Protein AF-X1UCM6-F1 (afdb_monomer_lite)

Secondary structure (DSSP, 8-state):
-PPPPEEETTEEEEEEEETTEEEEEEEE-GGGS---HHHHHHHHHHHHHHHHHHH----PPP-

Structure (mmCIF, N/CA/C/O backbone):
data_AF-X1UCM6-F1
#
_entry.id   AF-X1UCM6-F1
#
loop_
_atom_site.group_PDB
_atom_site.id
_atom_site.type_symbol
_atom_site.label_atom_id
_atom_site.label_alt_id
_atom_site.label_comp_id
_atom_site.label_asym_id
_atom_site.label_entity_id
_atom_site.label_seq_id
_atom_site.pdbx_PDB_ins_code
_atom_site.Cartn_x
_atom_site.Cartn_y
_atom_site.Cartn_z
_atom_site.occupancy
_atom_site.B_iso_or_equiv
_atom_site.auth_seq_id
_atom_site.auth_comp_id
_atom_site.auth_asym_id
_atom_site.auth_atom_id
_atom_site.pdbx_PDB_model_num
ATOM 1 N N . GLY A 1 1 ? -17.731 10.721 6.964 1.00 57.31 1 GLY A N 1
ATOM 2 C CA . GLY A 1 1 ? -17.469 10.263 5.590 1.00 57.31 1 GLY A CA 1
ATOM 3 C C . GLY A 1 1 ? -16.300 9.307 5.609 1.00 57.31 1 GLY A C 1
ATOM 4 O O . GLY A 1 1 ? -15.443 9.457 6.474 1.00 57.31 1 GLY A O 1
ATOM 5 N N . GLN A 1 2 ? -16.288 8.313 4.727 1.00 64.12 2 GLN A N 1
ATOM 6 C CA . GLN A 1 2 ? -15.094 7.498 4.499 1.00 64.12 2 GLN A CA 1
ATOM 7 C C . GLN A 1 2 ? -14.069 8.352 3.727 1.00 64.12 2 GLN A C 1
ATOM 9 O O . GLN A 1 2 ? -14.494 9.076 2.824 1.00 64.12 2 GLN A O 1
ATOM 14 N N . PRO A 1 3 ? -12.772 8.354 4.091 1.00 72.75 3 PRO A N 1
ATOM 15 C CA . PRO A 1 3 ? -11.757 9.052 3.306 1.00 72.75 3 PRO A CA 1
ATOM 16 C C . PRO A 1 3 ? -11.733 8.492 1.883 1.00 72.75 3 PRO A C 1
ATOM 18 O O . PRO A 1 3 ? -11.866 7.279 1.707 1.00 72.75 3 PRO A O 1
ATOM 21 N N . ALA A 1 4 ? -11.565 9.358 0.884 1.00 78.75 4 ALA A N 1
ATOM 22 C CA . ALA A 1 4 ? -11.323 8.899 -0.478 1.00 78.75 4 ALA A CA 1
ATOM 23 C C . ALA A 1 4 ? -10.002 8.102 -0.533 1.00 78.75 4 ALA A C 1
ATOM 25 O O . ALA A 1 4 ? -9.079 8.418 0.229 1.00 78.75 4 ALA A O 1
ATOM 26 N N . PRO A 1 5 ? -9.904 7.071 -1.390 1.00 82.50 5 PRO A N 1
ATOM 27 C CA . PRO A 1 5 ? -8.634 6.404 -1.637 1.00 82.50 5 PRO A CA 1
ATOM 28 C C . PRO A 1 5 ? -7.600 7.403 -2.174 1.00 82.50 5 PRO A C 1
ATOM 30 O O . PRO A 1 5 ? -7.946 8.340 -2.893 1.00 82.50 5 PRO A O 1
ATOM 33 N N . ILE A 1 6 ? -6.338 7.202 -1.795 1.00 83.12 6 ILE A N 1
ATOM 34 C CA . ILE A 1 6 ? -5.196 7.971 -2.302 1.00 83.12 6 ILE A CA 1
ATOM 35 C C . ILE A 1 6 ? -4.498 7.098 -3.342 1.00 83.12 6 ILE A C 1
ATOM 37 O O . ILE A 1 6 ? -4.092 5.982 -3.015 1.00 83.12 6 ILE A O 1
ATOM 41 N N . GLU A 1 7 ? -4.367 7.596 -4.568 1.00 85.31 7 GLU A N 1
ATOM 42 C CA . GLU A 1 7 ? -3.689 6.916 -5.677 1.00 85.31 7 GLU A CA 1
ATOM 43 C C . GLU A 1 7 ? -2.550 7.804 -6.192 1.00 85.31 7 GLU A C 1
ATOM 45 O O . GLU A 1 7 ? -2.772 8.962 -6.547 1.00 85.31 7 GLU A O 1
ATOM 50 N N . GLU A 1 8 ? -1.328 7.271 -6.204 1.00 79.62 8 GLU A N 1
ATOM 51 C CA . GLU A 1 8 ? -0.131 7.958 -6.692 1.00 79.62 8 GLU A CA 1
ATOM 52 C C . GLU A 1 8 ? 0.818 6.945 -7.349 1.00 79.62 8 GLU A C 1
ATOM 54 O O . GLU A 1 8 ? 1.502 6.168 -6.675 1.00 79.62 8 GLU A O 1
ATOM 59 N N . GLY A 1 9 ? 0.837 6.935 -8.686 1.00 84.31 9 GLY A N 1
ATOM 60 C CA . GLY A 1 9 ? 1.616 5.979 -9.477 1.00 84.31 9 GLY A CA 1
ATOM 61 C C . GLY A 1 9 ? 1.314 4.524 -9.079 1.00 84.31 9 GLY A C 1
ATOM 62 O O . GLY A 1 9 ? 0.139 4.167 -8.995 1.00 84.31 9 GLY A O 1
ATOM 63 N N . PRO A 1 10 ? 2.332 3.702 -8.752 1.00 84.88 10 PRO A N 1
ATOM 64 C CA . PRO A 1 10 ? 2.138 2.292 -8.414 1.00 84.88 10 PRO A CA 1
ATOM 65 C C . PRO A 1 10 ? 1.499 2.078 -7.032 1.00 84.88 10 PRO A C 1
ATOM 67 O O . PRO A 1 10 ? 1.376 0.937 -6.586 1.00 84.88 10 PRO A O 1
ATOM 70 N N . VAL A 1 11 ? 1.168 3.140 -6.290 1.00 82.44 11 VAL A N 1
ATOM 71 C CA . VAL A 1 11 ? 0.702 3.057 -4.904 1.00 82.44 11 VAL A CA 1
ATOM 72 C C . VAL A 1 11 ? -0.762 3.458 -4.800 1.00 82.44 11 VAL A C 1
ATOM 74 O O . VAL A 1 11 ? -1.161 4.550 -5.198 1.00 82.44 11 VAL A O 1
ATOM 77 N N . ARG A 1 12 ? -1.548 2.601 -4.148 1.00 85.81 12 ARG A N 1
ATOM 78 C CA . ARG A 1 12 ? -2.926 2.885 -3.742 1.00 85.81 12 ARG A CA 1
ATOM 79 C C . ARG A 1 12 ? -3.102 2.639 -2.253 1.00 85.81 12 ARG A C 1
ATOM 81 O O . ARG A 1 12 ? -2.700 1.598 -1.736 1.00 85.81 12 ARG A O 1
ATOM 88 N N . ILE A 1 13 ? -3.731 3.579 -1.555 1.00 83.19 13 ILE A N 1
ATOM 89 C CA . ILE A 1 13 ? -4.034 3.481 -0.126 1.00 83.19 13 ILE A CA 1
ATOM 90 C C . ILE A 1 13 ? -5.533 3.660 0.088 1.00 83.19 13 ILE A C 1
ATOM 92 O O . ILE A 1 13 ? -6.128 4.654 -0.322 1.00 83.19 13 ILE A O 1
ATOM 96 N N . GLU A 1 14 ? -6.134 2.706 0.787 1.00 86.81 14 GLU A N 1
ATOM 97 C CA . GLU A 1 14 ? -7.545 2.692 1.137 1.00 86.81 14 GLU A CA 1
ATOM 98 C C . GLU A 1 14 ? -7.737 2.720 2.650 1.00 86.81 14 GLU A C 1
ATOM 100 O O . GLU A 1 14 ? -7.065 2.024 3.418 1.00 86.81 14 GLU A O 1
ATOM 105 N N . PHE A 1 15 ? -8.722 3.505 3.075 1.00 82.38 15 PHE A N 1
ATOM 106 C CA . PHE A 1 15 ? -9.063 3.693 4.474 1.00 82.38 15 PHE A CA 1
ATOM 107 C C . PHE A 1 15 ? -10.477 3.170 4.728 1.00 82.38 15 PHE A C 1
ATOM 109 O O . PHE A 1 15 ? -11.468 3.724 4.252 1.00 82.38 15 PHE A O 1
ATOM 116 N N . GLU A 1 16 ? -10.595 2.122 5.536 1.00 84.62 16 GLU A N 1
ATOM 117 C CA . GLU A 1 16 ? -11.881 1.554 5.939 1.00 84.62 16 GLU A CA 1
ATOM 118 C C . GLU A 1 16 ? -12.071 1.705 7.444 1.00 84.62 16 GLU A C 1
ATOM 120 O O . GLU A 1 16 ? -11.206 1.340 8.237 1.00 84.62 16 GLU A O 1
ATOM 125 N N . ARG A 1 17 ? -13.218 2.237 7.871 1.00 77.94 17 ARG A N 1
ATOM 126 C CA . ARG A 1 17 ? -13.561 2.298 9.294 1.00 77.94 17 ARG A CA 1
ATOM 127 C C . ARG A 1 17 ? -14.545 1.182 9.612 1.00 77.9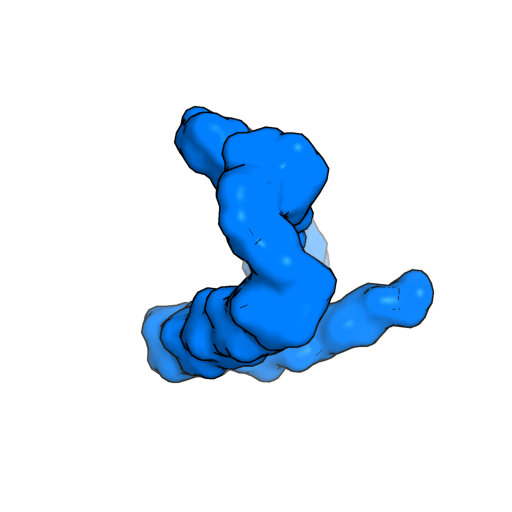4 17 ARG A C 1
ATOM 129 O O . ARG A 1 17 ? -15.673 1.205 9.136 1.00 77.94 17 ARG A O 1
ATOM 136 N N . SER A 1 18 ? -14.135 0.230 10.446 1.00 77.44 18 SER A N 1
ATOM 137 C CA . SER A 1 18 ? -14.944 -0.936 10.810 1.00 77.44 18 SER A CA 1
ATOM 138 C C . SER A 1 18 ? -14.971 -1.118 12.325 1.00 77.44 18 SER A C 1
ATOM 140 O O . SER A 1 18 ? -13.928 -1.220 12.971 1.00 77.44 18 SER A O 1
ATOM 142 N N . LYS A 1 19 ? -16.176 -1.137 12.913 1.00 80.94 19 LYS A N 1
ATOM 143 C CA . LYS A 1 19 ? -16.412 -1.375 14.355 1.00 80.94 19 LYS A CA 1
ATOM 144 C C . LYS A 1 19 ? -15.532 -0.514 15.281 1.00 80.94 19 LYS A C 1
ATOM 146 O O . LYS A 1 19 ? -14.924 -1.015 16.223 1.00 80.94 19 LYS A O 1
ATOM 151 N N . GLY A 1 20 ? -15.417 0.780 14.977 1.00 79.44 20 GLY A N 1
ATOM 152 C CA . GLY A 1 20 ? -14.616 1.732 15.759 1.00 79.44 20 GLY A CA 1
ATOM 153 C C . GLY A 1 20 ? -13.102 1.667 15.521 1.00 79.44 20 GLY A C 1
ATOM 154 O O . GLY A 1 20 ? -12.382 2.521 16.030 1.00 79.44 20 GLY A O 1
ATOM 155 N N . LYS A 1 21 ? -12.612 0.721 14.711 1.00 77.94 21 LYS A N 1
ATOM 156 C CA . LYS A 1 21 ? -11.206 0.623 14.303 1.00 77.94 21 LYS A CA 1
ATOM 157 C C . LYS A 1 21 ? -11.016 1.189 12.899 1.00 77.94 21 LYS A C 1
ATOM 159 O O . LYS A 1 21 ? -11.879 1.028 12.037 1.00 77.94 21 LYS A O 1
ATOM 164 N N . GLN A 1 22 ? -9.876 1.835 12.672 1.00 76.50 22 GLN A N 1
ATOM 165 C CA . GLN A 1 22 ? -9.434 2.226 11.338 1.00 76.50 22 GLN A CA 1
ATOM 166 C C . GLN A 1 22 ? -8.582 1.090 10.764 1.00 76.50 22 GLN A C 1
ATOM 168 O O . GLN A 1 22 ? -7.558 0.723 11.336 1.00 76.50 22 GLN A O 1
ATOM 173 N N . ARG A 1 23 ? -9.023 0.513 9.651 1.00 79.88 23 ARG A N 1
ATOM 174 C CA . ARG A 1 23 ? -8.240 -0.378 8.801 1.00 79.88 23 ARG A CA 1
ATOM 175 C C . ARG A 1 23 ? -7.632 0.464 7.683 1.00 79.88 23 ARG A C 1
ATOM 177 O O . ARG A 1 23 ? -8.311 1.293 7.079 1.00 79.88 23 ARG A O 1
ATOM 184 N N . VAL A 1 24 ? -6.346 0.252 7.448 1.00 78.44 24 VAL A N 1
ATOM 185 C CA . VAL A 1 24 ? -5.609 0.849 6.337 1.00 78.44 24 VAL A CA 1
ATOM 186 C C . VAL A 1 24 ? -5.136 -0.300 5.463 1.00 78.44 24 VAL A C 1
ATOM 188 O O . VAL A 1 24 ? -4.420 -1.180 5.943 1.00 78.44 24 VAL A O 1
ATOM 191 N N . THR A 1 25 ? -5.567 -0.303 4.210 1.00 83.88 25 THR A N 1
ATOM 192 C CA . THR A 1 25 ? -5.092 -1.226 3.180 1.00 83.88 25 THR A CA 1
ATOM 193 C C . THR A 1 25 ? -4.195 -0.426 2.253 1.00 83.88 25 THR A C 1
ATOM 195 O O . THR A 1 25 ? -4.574 0.654 1.819 1.00 83.88 25 THR A O 1
ATOM 198 N N . PHE A 1 26 ? -3.003 -0.926 1.953 1.00 81.75 26 PHE A N 1
ATOM 199 C CA . PHE A 1 26 ? -2.149 -0.336 0.931 1.00 81.75 26 PHE A CA 1
ATOM 200 C C . PHE A 1 26 ? -1.814 -1.413 -0.096 1.00 81.75 26 PHE A C 1
ATOM 202 O O . PHE A 1 26 ? -1.563 -2.568 0.256 1.00 81.75 26 PHE A O 1
ATOM 209 N N . VAL A 1 27 ? -1.839 -1.027 -1.361 1.00 84.12 27 VAL A N 1
ATOM 210 C CA . VAL A 1 27 ? -1.511 -1.858 -2.510 1.00 84.12 27 VAL A CA 1
ATOM 211 C C . VAL A 1 27 ? -0.364 -1.170 -3.229 1.00 84.12 27 VAL A C 1
ATOM 213 O O . VAL A 1 27 ? -0.374 0.047 -3.400 1.00 84.12 27 VAL A O 1
ATOM 216 N N . ILE A 1 28 ? 0.644 -1.955 -3.593 1.00 83.56 28 ILE A N 1
ATOM 217 C CA . ILE A 1 28 ? 1.765 -1.489 -4.401 1.00 83.56 28 ILE A CA 1
ATOM 218 C C . ILE A 1 28 ? 1.840 -2.414 -5.604 1.00 83.56 28 ILE A C 1
ATOM 220 O O . ILE A 1 28 ? 2.097 -3.610 -5.433 1.00 83.56 28 ILE A O 1
ATOM 224 N N . ASP A 1 29 ? 1.604 -1.873 -6.793 1.00 86.81 29 ASP A N 1
ATOM 225 C CA . ASP A 1 29 ? 1.811 -2.594 -8.037 1.00 86.81 29 ASP A CA 1
ATOM 226 C C . ASP A 1 29 ? 3.287 -2.517 -8.427 1.00 86.81 29 ASP A C 1
ATOM 228 O O . ASP A 1 29 ? 3.767 -1.561 -9.034 1.00 86.81 29 ASP A O 1
ATOM 232 N N . PHE A 1 30 ? 4.043 -3.543 -8.043 1.00 82.00 30 PHE A N 1
ATOM 233 C CA . PHE A 1 30 ? 5.448 -3.639 -8.426 1.00 82.00 30 PHE A CA 1
ATOM 234 C C . PHE A 1 30 ? 5.645 -3.917 -9.925 1.00 82.00 30 PHE A C 1
ATOM 236 O O . PHE A 1 30 ? 6.769 -3.766 -10.398 1.00 82.00 30 PHE A O 1
ATOM 243 N N . GLY A 1 31 ? 4.598 -4.297 -10.669 1.00 82.00 31 GLY A N 1
ATOM 244 C CA . GLY A 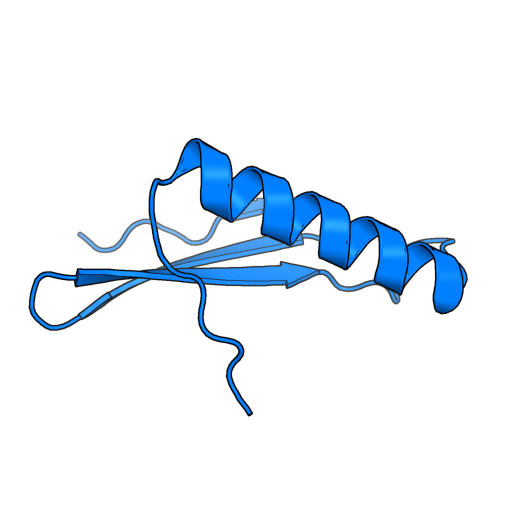1 31 ? 4.635 -4.453 -12.124 1.00 82.00 31 GLY A CA 1
ATOM 245 C C . GLY A 1 31 ? 4.783 -3.125 -12.869 1.00 82.00 31 GLY A C 1
ATOM 246 O O . GLY A 1 31 ? 5.340 -3.103 -13.961 1.00 82.00 31 GLY A O 1
ATOM 247 N N . GLU A 1 32 ? 4.378 -2.017 -12.247 1.00 82.00 32 GLU A N 1
ATOM 248 C CA . GLU A 1 32 ? 4.609 -0.654 -12.744 1.00 82.00 32 GLU A CA 1
ATOM 249 C C . GLU A 1 32 ? 5.960 -0.070 -12.280 1.00 82.00 32 GLU A C 1
ATOM 251 O O . GLU A 1 32 ? 6.223 1.123 -12.428 1.00 82.00 32 GLU A O 1
ATOM 256 N N . THR A 1 33 ? 6.842 -0.897 -11.704 1.00 78.81 33 THR A N 1
ATOM 257 C CA . THR A 1 33 ? 8.172 -0.483 -11.234 1.00 78.81 33 THR A CA 1
ATOM 258 C C . THR A 1 33 ? 9.278 -1.278 -11.923 1.00 78.81 33 THR A C 1
ATOM 260 O O . THR A 1 33 ? 9.124 -2.467 -12.179 1.00 78.81 33 THR A O 1
ATOM 263 N N . ASP A 1 34 ? 10.459 -0.680 -12.101 1.00 85.44 34 ASP A N 1
ATOM 264 C CA . ASP A 1 34 ? 11.657 -1.383 -12.603 1.00 85.44 34 ASP A CA 1
ATOM 265 C C . ASP A 1 34 ? 12.357 -2.246 -11.526 1.00 85.44 34 ASP A C 1
ATOM 267 O O . ASP A 1 34 ? 13.549 -2.569 -11.608 1.00 85.44 34 ASP A O 1
ATOM 271 N N . LEU A 1 35 ? 11.654 -2.593 -10.443 1.00 84.69 35 LEU A N 1
ATOM 272 C CA . LEU A 1 35 ? 12.231 -3.349 -9.338 1.00 84.69 35 LEU A CA 1
ATOM 273 C C . LEU A 1 35 ? 12.228 -4.846 -9.641 1.00 84.69 35 LEU A C 1
ATOM 275 O O . LEU A 1 35 ? 11.202 -5.450 -9.939 1.00 84.69 35 LEU A O 1
ATOM 279 N N . SER A 1 36 ? 13.377 -5.495 -9.436 1.00 89.69 36 SER A N 1
ATOM 280 C CA . SER A 1 36 ? 13.411 -6.957 -9.399 1.00 89.69 36 SER A CA 1
ATOM 281 C C . SER A 1 36 ? 12.582 -7.489 -8.216 1.00 89.69 36 SER A C 1
ATOM 283 O O . SER A 1 36 ? 12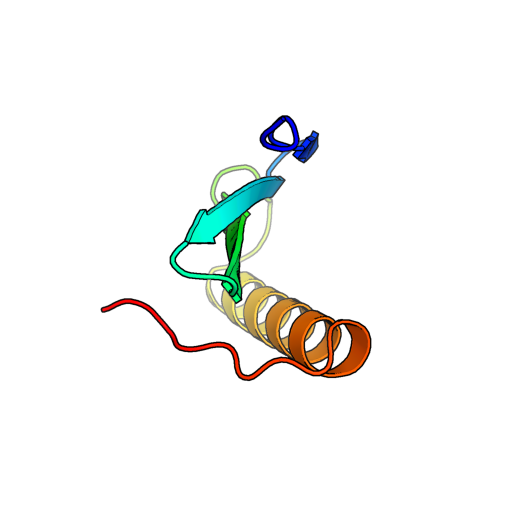.501 -6.817 -7.179 1.00 89.69 36 SER A O 1
ATOM 285 N N . PRO A 1 37 ? 12.038 -8.722 -8.286 1.00 85.88 37 PRO A N 1
ATOM 286 C CA . PRO A 1 37 ? 11.198 -9.284 -7.221 1.00 85.88 37 PRO A CA 1
ATOM 287 C C . PRO A 1 37 ? 11.845 -9.247 -5.828 1.00 85.88 37 PRO A C 1
ATOM 289 O O . PRO A 1 37 ? 11.183 -9.005 -4.819 1.00 85.88 37 PRO A O 1
ATOM 292 N N . HIS A 1 38 ? 13.167 -9.434 -5.765 1.00 88.62 38 HIS A N 1
ATOM 293 C CA . HIS A 1 38 ? 13.921 -9.346 -4.517 1.00 88.62 38 HIS A CA 1
ATOM 294 C C . HIS A 1 38 ? 13.923 -7.923 -3.934 1.00 88.62 38 HIS A C 1
ATOM 296 O O . HIS A 1 38 ? 13.673 -7.744 -2.741 1.00 88.62 38 HIS A O 1
ATOM 302 N N . LYS A 1 39 ? 14.160 -6.903 -4.770 1.00 87.50 39 LYS A N 1
ATOM 303 C CA . LYS A 1 39 ? 14.137 -5.497 -4.345 1.00 87.50 39 LYS A CA 1
ATOM 304 C C . LYS A 1 39 ? 12.725 -5.058 -3.952 1.00 87.50 39 LYS A C 1
ATOM 306 O O . LYS A 1 39 ? 12.571 -4.425 -2.912 1.00 87.50 39 LYS A O 1
ATOM 311 N N . ALA A 1 40 ? 11.705 -5.470 -4.707 1.00 85.44 40 ALA A N 1
ATOM 312 C CA . ALA A 1 40 ? 10.301 -5.234 -4.373 1.00 85.44 40 ALA A CA 1
ATOM 313 C C . ALA A 1 40 ? 9.946 -5.764 -2.970 1.00 85.44 40 ALA A C 1
ATOM 315 O O . ALA A 1 40 ? 9.362 -5.053 -2.152 1.00 85.44 40 ALA A O 1
ATOM 316 N N . ALA A 1 41 ? 10.391 -6.978 -2.629 1.00 85.81 41 ALA A N 1
ATOM 317 C CA . ALA A 1 41 ? 10.172 -7.553 -1.302 1.00 85.81 41 ALA A CA 1
ATOM 318 C C . ALA A 1 41 ? 10.867 -6.769 -0.169 1.00 85.81 41 ALA A C 1
ATOM 320 O O . ALA A 1 41 ? 10.321 -6.669 0.933 1.00 85.81 41 ALA A O 1
ATOM 321 N N . ILE A 1 42 ? 12.061 -6.214 -0.416 1.00 88.12 42 ILE A N 1
ATOM 322 C CA . ILE A 1 42 ? 12.772 -5.355 0.547 1.00 88.12 42 ILE A CA 1
ATOM 323 C C . ILE A 1 42 ? 12.009 -4.043 0.757 1.00 88.12 42 ILE A C 1
ATOM 325 O O . ILE A 1 42 ? 11.765 -3.658 1.902 1.00 88.12 42 ILE A O 1
ATOM 329 N N . VAL A 1 43 ? 11.583 -3.392 -0.328 1.00 86.06 43 VAL A N 1
ATOM 330 C CA . VAL A 1 43 ? 10.814 -2.139 -0.283 1.00 86.06 43 VAL A CA 1
ATOM 331 C C . VAL A 1 43 ? 9.497 -2.338 0.466 1.00 86.06 43 VAL A C 1
ATOM 333 O O . VAL A 1 43 ? 9.192 -1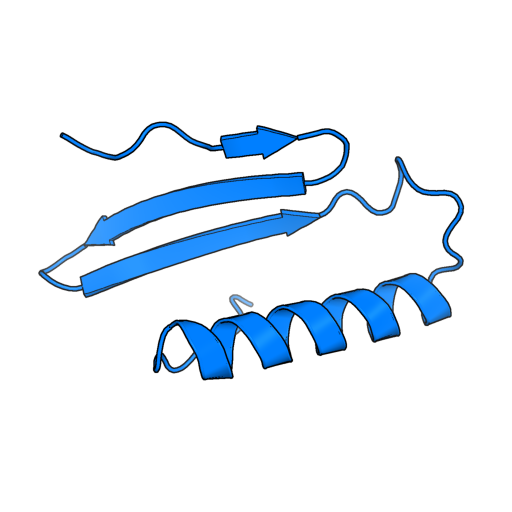.579 1.385 1.00 86.06 43 VAL A O 1
ATOM 336 N N . LEU A 1 44 ? 8.766 -3.417 0.171 1.00 85.81 44 LEU A N 1
ATOM 337 C CA . LEU A 1 44 ? 7.536 -3.765 0.883 1.00 85.81 44 LEU A CA 1
ATOM 338 C C . LEU A 1 44 ? 7.764 -3.899 2.397 1.00 85.81 44 LEU A C 1
ATOM 340 O O . LEU A 1 44 ? 6.977 -3.387 3.192 1.00 85.81 44 LEU A O 1
ATOM 344 N N . LYS A 1 45 ? 8.853 -4.559 2.817 1.00 86.75 45 LYS A N 1
ATOM 345 C CA . LYS A 1 45 ? 9.205 -4.679 4.243 1.00 86.75 45 LYS A CA 1
ATOM 346 C C . LYS A 1 45 ? 9.487 -3.320 4.883 1.00 86.75 45 LYS A C 1
ATOM 348 O O . LYS A 1 45 ? 9.038 -3.095 6.006 1.00 86.75 45 LYS A O 1
ATOM 353 N N . ALA A 1 46 ? 10.202 -2.433 4.192 1.00 86.69 46 ALA A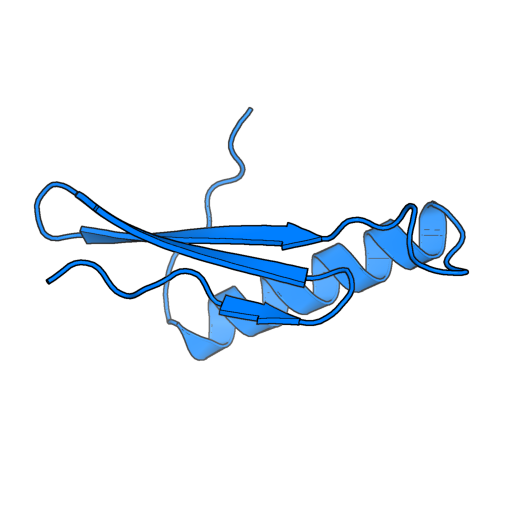 N 1
ATOM 354 C CA . ALA A 1 46 ? 10.505 -1.094 4.693 1.00 86.69 46 ALA A CA 1
ATOM 355 C C . ALA A 1 46 ? 9.227 -0.263 4.886 1.00 86.69 46 ALA A C 1
ATOM 357 O O . ALA A 1 46 ? 9.021 0.301 5.960 1.00 86.69 46 ALA A O 1
ATOM 358 N N . ILE A 1 47 ? 8.326 -0.274 3.899 1.00 82.88 47 ILE A N 1
ATOM 359 C CA . ILE A 1 47 ? 7.038 0.434 3.954 1.00 82.88 47 ILE A CA 1
ATOM 360 C C . ILE A 1 47 ? 6.181 -0.084 5.114 1.00 82.88 47 ILE A C 1
ATOM 362 O O . ILE A 1 47 ? 5.701 0.702 5.928 1.00 82.88 47 ILE A O 1
ATOM 366 N N . VAL A 1 48 ? 6.056 -1.407 5.262 1.00 83.00 48 VAL A N 1
ATOM 367 C CA . VAL A 1 48 ? 5.355 -2.023 6.404 1.00 83.00 48 VAL A CA 1
ATOM 368 C C . VAL A 1 48 ? 5.973 -1.596 7.739 1.00 83.00 48 VAL A C 1
ATOM 370 O O . VAL A 1 48 ? 5.243 -1.352 8.700 1.00 83.00 48 VAL A O 1
ATOM 373 N N . GLY A 1 49 ? 7.303 -1.504 7.817 1.00 84.12 49 GLY A N 1
ATOM 374 C CA . GLY A 1 49 ? 8.014 -1.037 9.007 1.00 84.12 49 GLY A CA 1
ATOM 375 C C . GLY A 1 49 ? 7.660 0.405 9.372 1.00 84.12 49 GLY A C 1
ATOM 376 O O . GLY A 1 49 ? 7.283 0.669 10.512 1.00 84.12 49 GLY A O 1
ATOM 377 N N . ILE A 1 50 ? 7.709 1.314 8.395 1.00 83.38 50 ILE A N 1
ATOM 378 C CA . ILE A 1 50 ? 7.365 2.731 8.580 1.00 83.38 50 ILE A CA 1
ATOM 379 C C . ILE A 1 50 ? 5.905 2.880 9.008 1.00 83.38 50 ILE A C 1
ATOM 381 O O . ILE A 1 50 ? 5.624 3.582 9.974 1.00 83.38 50 ILE A O 1
ATOM 385 N N . LEU A 1 51 ? 4.978 2.179 8.350 1.00 76.81 51 LEU A N 1
ATOM 386 C CA . LEU A 1 51 ? 3.555 2.246 8.688 1.00 76.81 51 LEU A CA 1
ATOM 387 C C . LEU A 1 51 ? 3.275 1.748 10.112 1.00 76.81 51 LEU A C 1
ATOM 389 O O . LEU A 1 51 ? 2.462 2.344 10.814 1.00 76.81 51 LEU A O 1
ATOM 393 N N . ARG A 1 52 ? 3.969 0.699 10.578 1.00 76.06 52 ARG A N 1
ATOM 394 C CA . ARG A 1 52 ? 3.861 0.230 11.973 1.00 76.06 52 ARG A CA 1
ATOM 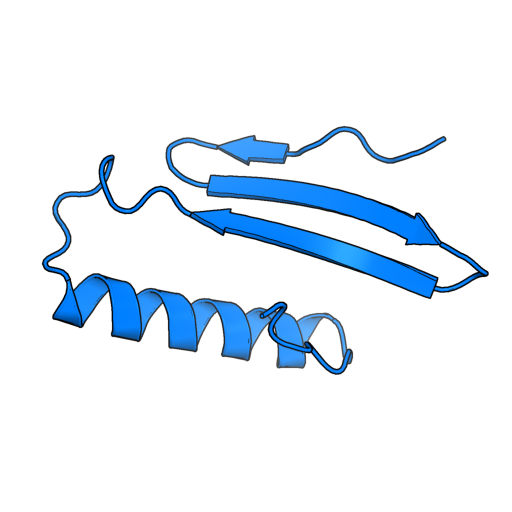395 C C . ARG A 1 52 ? 4.331 1.280 12.973 1.00 76.06 52 ARG A C 1
ATOM 397 O O . ARG A 1 52 ? 3.658 1.491 13.977 1.00 76.06 52 ARG A O 1
ATOM 404 N N . LEU A 1 53 ? 5.466 1.920 12.696 1.00 78.25 53 LEU A N 1
ATOM 405 C CA . LEU A 1 53 ? 6.039 2.943 13.570 1.00 78.25 53 LEU A CA 1
ATOM 406 C C . LEU A 1 53 ? 5.180 4.213 13.592 1.00 78.25 53 LEU A C 1
ATOM 408 O O . LEU A 1 53 ? 4.856 4.708 14.665 1.00 78.25 53 LEU A O 1
ATOM 412 N N . GLY A 1 54 ? 4.787 4.715 12.420 1.00 71.50 54 GLY A N 1
ATOM 413 C CA . GLY A 1 54 ? 4.083 5.989 12.279 1.00 71.50 54 GLY A CA 1
ATOM 414 C C . GLY A 1 54 ? 2.622 5.954 12.726 1.00 71.50 54 GLY A C 1
ATOM 415 O O . GLY A 1 54 ? 2.128 6.938 13.266 1.00 71.50 54 GLY A O 1
ATOM 416 N N . LEU A 1 55 ? 1.924 4.830 12.535 1.00 71.31 55 LEU A N 1
ATOM 417 C CA . LEU A 1 55 ? 0.512 4.708 12.914 1.00 71.31 55 LEU A CA 1
ATOM 418 C C . LEU A 1 55 ? 0.314 4.135 14.325 1.00 71.31 55 LEU A C 1
ATOM 420 O O . LEU A 1 55 ? -0.805 4.156 14.831 1.00 71.31 55 LEU A O 1
ATOM 424 N N . GLY A 1 56 ? 1.357 3.584 14.957 1.00 64.56 56 GLY A N 1
ATOM 425 C CA . GLY A 1 56 ? 1.235 2.919 16.260 1.00 64.56 56 GLY A CA 1
ATOM 426 C C . GLY A 1 56 ? 0.277 1.717 16.247 1.00 64.56 56 GLY A C 1
ATOM 427 O O . GLY A 1 56 ? -0.280 1.358 17.283 1.00 64.56 56 GLY A O 1
ATOM 428 N N . VAL A 1 57 ? 0.047 1.106 15.077 1.00 61.31 57 VAL A N 1
ATOM 429 C CA . VAL A 1 57 ? -0.903 -0.003 14.885 1.00 61.31 57 VAL A CA 1
ATOM 430 C C . VAL A 1 57 ? -0.200 -1.334 14.621 1.00 61.31 57 VAL A C 1
ATOM 432 O O . VAL A 1 57 ? 0.840 -1.409 13.964 1.00 61.31 57 VAL A O 1
ATOM 435 N N . SER A 1 58 ? -0.823 -2.425 15.072 1.00 61.78 58 SER A N 1
ATOM 436 C CA . SER A 1 58 ? -0.448 -3.782 14.667 1.00 61.78 58 SER A CA 1
ATOM 437 C C . SER A 1 58 ? -0.987 -4.069 13.260 1.00 61.78 58 SER A C 1
ATOM 439 O O . SER A 1 58 ? -2.198 -4.184 13.070 1.00 61.78 58 SER A O 1
ATOM 441 N N . LEU A 1 59 ? -0.099 -4.166 12.261 1.00 61.50 59 LEU A N 1
ATOM 442 C CA . LEU A 1 59 ? -0.462 -4.595 10.903 1.00 61.50 59 LEU A CA 1
ATOM 443 C C . LEU A 1 59 ? -0.497 -6.125 10.827 1.00 61.50 59 LEU A C 1
ATOM 445 O O . LEU A 1 59 ? 0.554 -6.774 10.916 1.00 61.50 59 LEU A O 1
ATOM 449 N N . SER A 1 60 ? -1.686 -6.686 10.612 1.00 60.88 60 SER A N 1
ATOM 450 C CA . SER A 1 60 ? -1.884 -8.091 10.257 1.00 60.88 60 SER A CA 1
ATOM 451 C C . SER A 1 60 ? -1.852 -8.270 8.737 1.00 60.88 60 SER A C 1
ATOM 453 O O . SER A 1 60 ? -2.456 -7.510 7.984 1.00 60.88 60 SER A O 1
ATOM 455 N N . ARG A 1 61 ? -1.122 -9.289 8.275 1.00 56.75 61 ARG A N 1
ATOM 456 C CA . ARG A 1 61 ? -1.080 -9.681 6.863 1.00 56.75 61 ARG A CA 1
ATOM 457 C C . ARG A 1 61 ? -2.372 -10.451 6.560 1.00 56.75 61 ARG A C 1
ATOM 459 O O . ARG A 1 61 ? -2.632 -11.445 7.238 1.00 56.75 61 ARG A O 1
ATOM 466 N N . PHE A 1 62 ? -3.189 -9.992 5.611 1.00 51.75 62 PHE A N 1
ATOM 467 C CA . PHE A 1 62 ? -4.310 -10.800 5.117 1.00 51.75 62 PHE A CA 1
ATOM 468 C C . PHE A 1 62 ? -3.747 -11.998 4.333 1.00 51.75 62 PHE A C 1
ATOM 470 O O . PHE A 1 62 ? -2.750 -11.845 3.624 1.00 51.75 62 PHE A O 1
ATOM 477 N N . LYS A 1 63 ? -4.314 -13.185 4.574 1.00 41.59 63 LYS A N 1
ATOM 478 C CA . LYS A 1 63 ? -3.981 -14.429 3.866 1.00 41.59 63 LYS A CA 1
ATOM 479 C C . LYS A 1 63 ? -4.694 -14.484 2.527 1.00 41.59 63 LYS A C 1
ATOM 481 O O . LYS A 1 63 ? -5.848 -14.003 2.491 1.00 41.59 63 LYS A O 1
#

Sequence (63 aa):
GQPAPIEEGPVRIEFERSKGKQRVTFVIDFGETDLSPHKAAIVLKAIVGILRLGLGVSLSRFK

Organism: NCBI:txid412755

Foldseek 3Di:
DFDDWDDDQQKIWGWDQDPNDIDIDIGGNCVSPPDDPVRVVVVVVVVVVCCCVVVVDDDDDDD

Radius of gyration: 12.97 Å; chains: 1; bounding box: 32×25×29 Å

pLDDT: mean 78.5, std 9.99, range [41.59, 89.69]